Protein AF-A0A0R3RY75-F1 (afdb_monomer)

Solvent-accessible surface area (backbone atoms only — not comparable to full-atom values): 9746 Å² total; per-residue (Å²): 132,68,65,62,37,74,77,69,74,44,95,69,92,57,90,88,67,77,52,68,70,58,52,52,54,47,49,54,55,49,54,71,71,42,58,59,69,64,47,51,53,49,54,71,70,42,70,96,55,93,67,78,92,59,64,50,80,71,70,57,46,56,67,59,56,47,54,63,50,74,75,45,44,10,86,86,80,65,43,80,38,76,45,33,34,32,31,38,69,78,69,51,75,45,40,43,34,74,95,79,37,63,59,62,59,53,52,37,52,48,14,40,76,74,44,78,22,40,40,42,27,38,31,61,75,76,35,32,35,37,40,36,48,55,59,36,37,30,40,45,30,67,71,74,71,36,79,81,70,79,80,81,99,71,87,62,79,48,79,48,75,48,74,102

Foldseek 3Di:
DPVCCVLPVDPDDDPVDPDVVSVVVVCVVVVVVDPPVVVVVVVVVDDPDDDDQDFAPPDLDLVVVLVVQQPDAAPPPRHRAQFWKAWRRPRDIHRDHPVRDPSLVVVQVVCCVRPVQWTWIQGSNQQWIWITHNQKIWIADDHDDRNVQDDDPDDDGDTDIDGD

Structure (mmCIF, N/CA/C/O backbone):
data_AF-A0A0R3RY75-F1
#
_entry.id   AF-A0A0R3RY75-F1
#
loop_
_atom_site.group_PDB
_atom_site.id
_atom_site.type_symbol
_atom_site.label_atom_id
_atom_site.label_alt_id
_atom_site.label_comp_id
_atom_site.label_asym_id
_atom_site.label_entity_id
_atom_site.label_seq_id
_atom_site.pdbx_PDB_ins_code
_atom_site.Cartn_x
_atom_site.Cartn_y
_atom_site.Cartn_z
_atom_site.occupancy
_atom_site.B_iso_or_equiv
_atom_site.auth_seq_id
_atom_site.auth_comp_id
_atom_site.auth_asym_id
_atom_site.auth_atom_id
_atom_site.pdbx_PDB_model_num
ATOM 1 N N . MET A 1 1 ? -16.614 11.268 27.337 1.00 48.34 1 MET A N 1
ATOM 2 C CA . MET A 1 1 ? -18.062 11.375 27.618 1.00 48.34 1 MET A CA 1
ATOM 3 C C . MET A 1 1 ? -18.542 10.000 28.054 1.00 48.34 1 MET A C 1
ATOM 5 O O . MET A 1 1 ? -18.328 9.055 27.308 1.00 48.34 1 MET A O 1
ATOM 9 N N . ASN A 1 2 ? -19.036 9.847 29.288 1.00 58.94 2 ASN A N 1
ATOM 10 C CA . ASN A 1 2 ? -19.358 8.531 29.851 1.00 58.94 2 ASN A CA 1
ATOM 11 C C . ASN A 1 2 ? -20.766 8.109 29.403 1.00 58.94 2 ASN A C 1
ATOM 13 O O . ASN A 1 2 ? -21.759 8.499 30.011 1.00 58.94 2 ASN A O 1
ATOM 17 N N . ILE A 1 3 ? -20.827 7.369 28.293 1.00 55.28 3 ILE A N 1
ATOM 18 C CA . ILE A 1 3 ? -22.062 6.933 27.618 1.00 55.28 3 ILE A CA 1
ATOM 19 C C . ILE A 1 3 ? -22.992 6.174 28.583 1.00 55.28 3 ILE A C 1
ATOM 21 O O . ILE A 1 3 ? -24.205 6.326 28.511 1.00 55.28 3 ILE A O 1
ATOM 25 N N . TYR A 1 4 ? -22.436 5.450 29.559 1.00 55.38 4 TYR A N 1
ATOM 26 C CA . TYR A 1 4 ? -23.210 4.758 30.593 1.00 55.38 4 TYR A CA 1
ATOM 27 C C . TYR A 1 4 ? -24.084 5.714 31.423 1.00 55.38 4 TYR A C 1
ATOM 29 O O . TYR A 1 4 ? -25.277 5.465 31.598 1.00 55.38 4 TYR A O 1
ATOM 37 N N . LYS A 1 5 ? -23.513 6.842 31.871 1.00 62.91 5 LYS A N 1
ATOM 38 C CA . LYS A 1 5 ? -24.230 7.862 32.654 1.00 62.91 5 LYS A CA 1
ATOM 39 C C . LYS A 1 5 ? -25.347 8.517 31.842 1.00 62.91 5 LYS A C 1
ATOM 41 O O . LYS A 1 5 ? -26.402 8.814 32.387 1.00 62.91 5 LYS A O 1
ATOM 46 N N . LEU A 1 6 ? -25.121 8.732 30.545 1.00 60.81 6 LEU A N 1
ATOM 47 C CA . LEU A 1 6 ? -26.118 9.319 29.646 1.00 60.81 6 LEU A CA 1
ATOM 48 C C . LEU A 1 6 ? -27.363 8.426 29.525 1.00 60.81 6 LEU A C 1
ATOM 50 O O . LEU A 1 6 ? -28.483 8.923 29.554 1.00 60.81 6 LEU A O 1
ATOM 54 N N . LEU A 1 7 ? -27.154 7.114 29.425 1.00 52.69 7 LEU A N 1
ATOM 55 C CA . LEU A 1 7 ? -28.211 6.138 29.165 1.00 52.69 7 LEU A CA 1
ATOM 56 C C . LEU A 1 7 ? -28.981 5.712 30.416 1.00 52.69 7 LEU A C 1
ATOM 58 O O . LEU A 1 7 ? -30.175 5.424 30.338 1.00 52.69 7 LEU A O 1
ATOM 62 N N . THR A 1 8 ? -28.289 5.636 31.554 1.00 60.69 8 THR A N 1
ATOM 63 C CA . THR A 1 8 ? -28.834 5.068 32.800 1.00 60.69 8 THR A CA 1
ATOM 64 C C . THR A 1 8 ? -29.084 6.114 33.882 1.00 60.69 8 THR A C 1
ATOM 66 O O . THR A 1 8 ? -29.820 5.849 34.825 1.00 60.69 8 THR A O 1
ATOM 69 N N . GLY A 1 9 ? -28.481 7.302 33.771 1.00 65.94 9 GLY A N 1
ATOM 70 C CA . GLY A 1 9 ? -28.491 8.313 34.829 1.00 65.94 9 GLY A CA 1
ATOM 71 C C . GLY A 1 9 ? -27.605 7.973 36.034 1.00 65.94 9 GLY A C 1
ATOM 72 O O . GLY A 1 9 ? -27.495 8.792 36.944 1.00 65.94 9 GLY A O 1
ATOM 73 N N . GLU A 1 10 ? -26.944 6.811 36.045 1.00 61.59 10 GLU A N 1
ATOM 74 C CA . GLU A 1 10 ? -26.122 6.347 37.161 1.00 61.59 10 GLU A CA 1
ATOM 75 C C . GLU A 1 10 ? -24.619 6.480 36.885 1.00 61.59 10 GLU A C 1
ATOM 77 O O . GLU A 1 10 ? -24.134 6.341 35.762 1.00 61.59 10 GLU A O 1
ATOM 82 N N . ASP A 1 11 ? -23.851 6.725 37.948 1.00 65.25 11 ASP A N 1
ATOM 83 C CA . ASP A 1 11 ? -22.399 6.931 37.874 1.00 65.25 11 ASP A CA 1
ATOM 84 C C . ASP A 1 11 ? -21.576 5.638 38.023 1.00 65.25 11 ASP A C 1
ATOM 86 O O . ASP A 1 11 ? -20.360 5.654 37.816 1.00 65.25 11 ASP A O 1
ATOM 90 N N . LYS A 1 12 ? -22.203 4.506 38.376 1.00 58.81 12 LYS A N 1
ATOM 91 C CA . LYS A 1 12 ? -21.517 3.223 38.606 1.00 58.81 12 LYS A CA 1
ATOM 92 C C . LYS A 1 12 ? -22.119 2.100 37.775 1.00 58.81 12 LYS A C 1
ATOM 94 O O . LYS A 1 12 ? -23.326 1.907 37.769 1.00 58.81 12 LYS A O 1
ATOM 99 N N . LEU A 1 13 ? -21.242 1.338 37.124 1.00 52.84 13 LEU A N 1
ATOM 100 C CA . LEU A 1 13 ? -21.588 0.211 36.262 1.00 52.84 13 LEU A CA 1
ATOM 101 C C . LEU A 1 13 ? -22.043 -0.978 37.125 1.00 52.84 13 LEU A C 1
ATOM 103 O O . LEU A 1 13 ? -21.215 -1.656 37.735 1.00 52.84 13 LEU A O 1
ATOM 107 N N . SER A 1 14 ? -23.357 -1.197 37.226 1.00 55.97 14 SER A N 1
ATOM 108 C CA . SER A 1 14 ? -23.931 -2.322 37.973 1.00 55.97 14 SER A CA 1
ATOM 109 C C . SER A 1 14 ? -24.197 -3.501 37.037 1.00 55.97 14 SER A C 1
ATOM 111 O O . SER A 1 14 ? -25.073 -3.451 36.178 1.00 55.97 14 SER A O 1
ATOM 113 N N . LEU A 1 15 ? -23.459 -4.600 37.222 1.00 52.62 15 LEU A N 1
ATOM 114 C CA . LEU A 1 15 ? -23.607 -5.837 36.436 1.00 52.62 15 LEU A CA 1
ATOM 115 C C . LEU A 1 15 ? -24.931 -6.582 36.702 1.00 52.62 15 LEU A C 1
ATOM 117 O O . LEU A 1 15 ? -25.232 -7.558 36.023 1.00 52.62 15 LEU A O 1
ATOM 121 N N . GLN A 1 16 ? -25.728 -6.129 37.674 1.00 55.00 16 GLN A N 1
ATOM 122 C CA . GLN A 1 16 ? -27.048 -6.686 37.997 1.00 55.00 16 GLN A CA 1
ATOM 123 C C . GLN A 1 16 ? -28.178 -6.099 37.131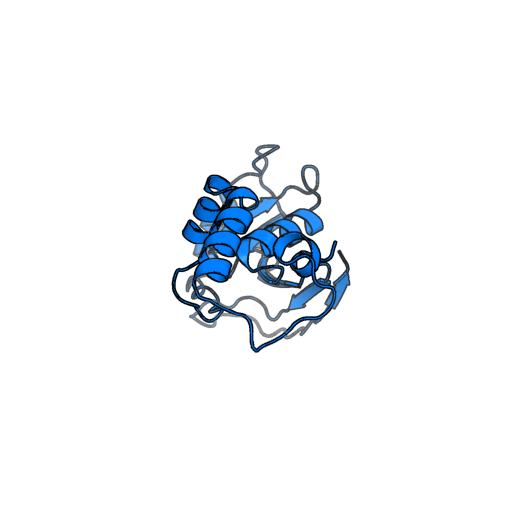 1.00 55.00 16 GLN A C 1
ATOM 125 O O . GLN A 1 16 ? -29.314 -6.560 37.209 1.00 55.00 16 GLN A O 1
ATOM 130 N N . LEU A 1 17 ? -27.871 -5.097 36.300 1.00 50.69 17 LEU A N 1
ATOM 131 C CA . LEU A 1 17 ? -28.834 -4.289 35.553 1.00 50.69 17 LEU A CA 1
ATOM 132 C C . LEU A 1 17 ? -28.519 -4.252 34.050 1.00 50.69 17 LEU A C 1
ATOM 134 O O . LEU A 1 17 ? -28.532 -3.196 33.425 1.00 50.69 17 LEU A O 1
ATOM 138 N N . ILE A 1 18 ? -28.413 -5.421 33.419 1.00 54.69 18 ILE A N 1
ATOM 139 C CA . ILE A 1 18 ? -28.659 -5.510 31.972 1.00 54.69 18 ILE A CA 1
ATOM 140 C C . ILE A 1 18 ? -30.038 -6.156 31.715 1.00 54.69 18 ILE A C 1
ATOM 142 O O . ILE A 1 18 ? -30.097 -7.275 31.204 1.00 54.69 18 ILE A O 1
ATOM 146 N N . PRO A 1 19 ? -31.182 -5.526 32.081 1.00 58.06 19 PRO A N 1
ATOM 147 C CA . PRO A 1 19 ? -32.476 -5.973 31.583 1.00 58.06 19 PRO A CA 1
ATOM 148 C C . PRO A 1 19 ? -32.491 -5.838 30.062 1.00 58.06 19 PRO A C 1
ATOM 150 O O . PRO A 1 19 ? -32.049 -4.818 29.537 1.00 58.06 19 PRO A O 1
ATOM 153 N N . VAL A 1 20 ? -33.058 -6.820 29.363 1.00 60.06 20 VAL A N 1
ATOM 154 C CA . VAL A 1 20 ? -33.187 -6.851 27.892 1.00 60.06 20 VAL A CA 1
ATOM 155 C C . VAL A 1 20 ? -33.703 -5.521 27.315 1.00 60.06 20 VAL A C 1
ATOM 157 O O . VAL A 1 20 ? -33.186 -5.041 26.315 1.00 60.06 20 VAL A O 1
ATOM 160 N N . VAL A 1 21 ? -34.620 -4.854 28.021 1.00 59.75 21 VAL A N 1
ATOM 161 C CA . VAL A 1 21 ? -35.178 -3.536 27.661 1.00 59.75 21 VAL A CA 1
ATOM 162 C C . VAL A 1 21 ? -34.109 -2.435 27.531 1.00 59.75 21 VAL A C 1
ATOM 164 O O . VAL A 1 21 ? -34.215 -1.546 26.692 1.00 59.75 21 VAL A O 1
ATOM 167 N N . HIS A 1 22 ? -33.050 -2.486 28.341 1.00 63.53 22 HIS A N 1
ATOM 168 C CA . HIS A 1 22 ? -31.947 -1.523 28.269 1.00 63.53 22 HIS A CA 1
ATOM 169 C C . HIS A 1 22 ? -30.984 -1.849 27.126 1.00 63.53 22 HIS A C 1
ATOM 171 O O . HIS A 1 22 ? -30.353 -0.935 26.602 1.00 63.53 22 HIS A O 1
ATOM 177 N N . ILE A 1 23 ? -30.899 -3.119 26.710 1.00 65.81 23 ILE A N 1
ATOM 178 C CA . ILE A 1 23 ? -30.146 -3.518 25.515 1.00 65.81 23 ILE A CA 1
ATOM 179 C C . ILE A 1 23 ? -30.833 -2.962 24.272 1.00 65.81 23 ILE A C 1
ATOM 181 O O . ILE A 1 23 ? -30.151 -2.391 23.434 1.00 65.81 23 ILE A O 1
ATOM 185 N N . GLU A 1 24 ? -32.157 -3.073 24.161 1.00 68.12 24 GLU A N 1
ATOM 186 C CA . GLU A 1 24 ? -32.900 -2.541 23.008 1.00 68.12 24 GLU A CA 1
ATOM 187 C C . GLU A 1 24 ? -32.707 -1.028 22.878 1.00 68.12 24 GLU A C 1
ATOM 189 O O . GLU A 1 24 ? -32.263 -0.545 21.840 1.00 68.12 24 GLU A O 1
ATOM 194 N N . LYS A 1 25 ? -32.890 -0.292 23.981 1.00 70.19 25 LYS A N 1
ATOM 195 C CA . LYS A 1 25 ? -32.660 1.157 24.003 1.00 70.19 25 LYS A CA 1
ATOM 196 C C . LYS A 1 25 ? -31.204 1.529 23.688 1.00 70.19 25 LYS A C 1
ATOM 198 O O . LYS A 1 25 ? -30.946 2.525 23.018 1.00 70.19 25 LYS A O 1
ATOM 203 N N . TRP A 1 26 ? -30.246 0.729 24.159 1.00 70.50 26 TRP A N 1
ATOM 204 C CA . TRP A 1 26 ? -28.830 0.908 23.841 1.00 70.50 26 TRP A CA 1
ATOM 205 C C . TRP A 1 26 ? -28.542 0.665 22.359 1.00 70.50 26 TRP A C 1
ATOM 207 O O . TRP A 1 26 ? -27.823 1.451 21.748 1.00 70.50 26 TRP A O 1
ATOM 217 N N . VAL A 1 27 ? -29.112 -0.391 21.775 1.00 71.69 27 VAL A N 1
ATOM 218 C CA . VAL A 1 27 ? -28.982 -0.692 20.347 1.00 71.69 27 VAL A CA 1
ATOM 219 C C . VAL A 1 27 ? -29.553 0.454 19.522 1.00 71.69 27 VAL A C 1
ATOM 221 O O . VAL A 1 27 ? -28.874 0.900 18.605 1.00 71.69 27 VAL A O 1
ATOM 224 N N . ASP A 1 28 ? -30.722 0.985 19.876 1.00 74.19 28 ASP A N 1
ATOM 225 C CA . ASP A 1 28 ? -31.336 2.100 19.152 1.00 74.19 28 ASP A CA 1
ATOM 226 C C . ASP A 1 28 ? -30.455 3.358 19.179 1.00 74.19 28 ASP A C 1
ATOM 228 O O . ASP A 1 28 ? -30.170 3.942 18.132 1.00 74.19 28 ASP A O 1
ATOM 232 N N . GLU A 1 29 ? -29.944 3.754 20.350 1.00 74.00 29 GLU A N 1
ATOM 2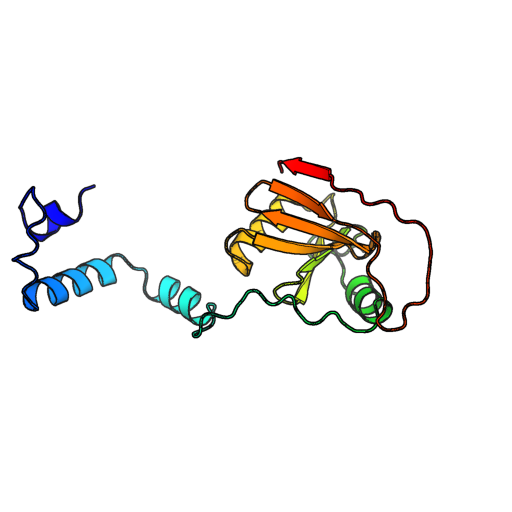33 C CA . GLU A 1 29 ? -29.057 4.920 20.449 1.00 74.00 29 GLU A CA 1
ATOM 234 C C . GLU A 1 29 ? -27.711 4.708 19.743 1.00 74.00 29 GLU A C 1
ATOM 236 O O . GLU A 1 29 ? -27.209 5.608 19.066 1.00 74.00 29 GLU A O 1
ATOM 241 N N . VAL A 1 30 ? -27.129 3.511 19.837 1.00 71.56 30 VAL A N 1
ATOM 242 C CA . VAL A 1 30 ? -25.897 3.170 19.117 1.00 71.56 30 VAL A CA 1
ATOM 243 C C . VAL A 1 30 ? -26.133 3.165 17.606 1.00 71.56 30 VAL A C 1
ATOM 245 O O . VAL A 1 30 ? -25.305 3.690 16.866 1.00 71.56 30 VAL A O 1
ATOM 248 N N . MET A 1 31 ? -27.267 2.651 17.131 1.00 69.75 31 MET A N 1
ATOM 249 C CA . MET A 1 31 ? -27.623 2.658 15.709 1.00 69.75 31 MET A CA 1
ATOM 250 C C . MET A 1 31 ? -27.860 4.072 15.168 1.00 69.75 31 MET A C 1
ATOM 252 O O . MET A 1 31 ? -27.567 4.315 14.000 1.00 69.75 31 MET A O 1
ATOM 256 N N . LEU A 1 32 ? -28.316 5.018 15.999 1.00 75.31 32 LEU A N 1
ATOM 257 C CA . LEU A 1 32 ? -28.404 6.439 15.633 1.00 75.31 32 LEU A CA 1
ATOM 258 C C . LEU A 1 32 ? -27.025 7.107 15.514 1.00 75.31 32 LEU A C 1
ATOM 260 O O . LEU A 1 32 ? -26.838 8.012 14.701 1.00 75.31 32 LEU A O 1
ATOM 264 N N . LEU A 1 33 ? -26.054 6.672 16.318 1.00 70.75 33 LEU A N 1
ATOM 265 C CA . LEU A 1 33 ? -24.680 7.187 16.294 1.00 70.75 33 LEU A CA 1
ATOM 266 C C . LEU A 1 33 ? -23.836 6.563 15.178 1.00 70.75 33 LEU A C 1
ATOM 268 O O . LEU A 1 33 ? -22.878 7.172 14.690 1.00 70.75 33 LEU A O 1
ATOM 272 N N . ILE A 1 34 ? -24.171 5.342 14.770 1.00 67.50 34 ILE A N 1
ATOM 273 C CA . ILE A 1 34 ? -23.501 4.655 13.678 1.00 67.50 34 ILE A CA 1
ATOM 274 C C . ILE A 1 34 ? -24.118 5.130 12.363 1.00 67.50 34 ILE A C 1
ATOM 276 O O . ILE A 1 34 ? -25.256 4.811 12.038 1.00 67.50 34 ILE A O 1
ATOM 280 N N . ASN A 1 35 ? -23.329 5.827 11.540 1.00 73.06 35 ASN A N 1
ATOM 281 C CA . ASN A 1 35 ? -23.680 6.019 10.134 1.00 73.06 35 ASN A CA 1
ATOM 282 C C . ASN A 1 35 ? -23.835 4.637 9.482 1.00 73.06 35 ASN A C 1
ATOM 284 O O . ASN A 1 35 ? -22.838 3.968 9.195 1.00 73.06 35 ASN A O 1
ATOM 288 N N . THR A 1 36 ? -25.080 4.222 9.269 1.00 66.25 36 THR A N 1
ATOM 289 C CA . THR A 1 36 ? -25.451 2.877 8.831 1.00 66.25 36 THR A CA 1
ATOM 290 C C . THR A 1 36 ? -24.924 2.592 7.431 1.00 66.25 36 THR A C 1
ATOM 292 O O . THR A 1 36 ? -24.406 1.505 7.196 1.00 66.25 36 THR A O 1
ATOM 295 N N . GLU A 1 37 ? -24.941 3.571 6.521 1.00 68.62 37 GLU A N 1
ATOM 296 C CA . GLU A 1 37 ? -24.333 3.428 5.191 1.00 68.62 37 GLU A CA 1
ATOM 297 C C . GLU A 1 37 ? -22.816 3.248 5.280 1.00 68.62 37 GLU A C 1
ATOM 299 O O . GLU A 1 37 ? -22.251 2.353 4.650 1.00 68.62 37 GLU A O 1
ATOM 304 N N . GLY A 1 38 ? -22.147 4.065 6.096 1.00 65.56 38 GLY A N 1
ATOM 305 C CA . GLY A 1 38 ? -20.703 3.979 6.302 1.00 65.56 38 GLY A CA 1
ATOM 306 C C . GLY A 1 38 ? -20.286 2.673 6.981 1.00 65.56 38 GLY A C 1
ATOM 307 O O . GLY A 1 38 ? -19.289 2.064 6.597 1.00 65.56 38 GLY A O 1
ATOM 308 N N . PHE A 1 39 ? -21.060 2.222 7.965 1.00 65.88 39 PHE A N 1
ATOM 309 C CA . PHE A 1 39 ? -20.846 0.967 8.673 1.00 65.88 39 PHE A CA 1
ATOM 310 C C . PHE A 1 39 ? -21.087 -0.236 7.769 1.00 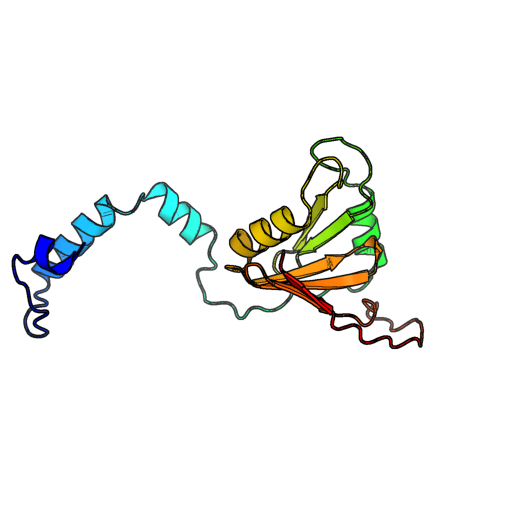65.88 39 PHE A C 1
ATOM 312 O O . PHE A 1 39 ? -20.202 -1.074 7.650 1.00 65.88 39 PHE A O 1
ATOM 319 N N . LEU A 1 40 ? -22.213 -0.289 7.052 1.00 64.44 40 LEU A N 1
ATOM 320 C CA . LEU A 1 40 ? -22.502 -1.365 6.103 1.00 64.44 40 LEU A CA 1
ATOM 321 C C . LEU A 1 40 ? -21.473 -1.416 4.977 1.00 64.44 40 LEU A C 1
ATOM 323 O O . LEU A 1 40 ? -21.082 -2.504 4.566 1.00 64.44 40 LEU A O 1
ATOM 327 N N . LYS A 1 41 ? -20.996 -0.266 4.490 1.00 65.69 41 LYS A N 1
ATOM 328 C CA . LYS A 1 41 ? -19.918 -0.220 3.498 1.00 65.69 41 LYS A CA 1
ATOM 329 C C . LYS A 1 41 ? -18.626 -0.832 4.043 1.00 65.69 41 LYS A C 1
ATOM 331 O O . LYS A 1 41 ? -18.016 -1.630 3.341 1.00 65.69 41 LYS A O 1
ATOM 336 N N . ARG A 1 42 ? -18.242 -0.512 5.286 1.00 56.88 42 ARG A N 1
ATOM 337 C CA . ARG A 1 42 ? -17.071 -1.112 5.949 1.00 56.88 42 ARG A CA 1
ATOM 338 C C . ARG A 1 42 ? -17.257 -2.607 6.197 1.00 56.88 42 ARG A C 1
ATOM 340 O O . ARG A 1 42 ? -16.418 -3.379 5.767 1.00 56.88 42 ARG A O 1
ATOM 347 N N . VAL A 1 43 ? -18.387 -3.030 6.761 1.00 61.03 43 VAL A N 1
ATOM 348 C CA . VAL A 1 43 ? -18.693 -4.451 7.014 1.00 61.03 43 VAL A CA 1
ATOM 349 C C . VAL A 1 43 ? -18.745 -5.267 5.720 1.00 61.03 43 VAL A C 1
ATOM 351 O O . VAL A 1 43 ? -18.310 -6.408 5.702 1.00 61.03 43 VAL A O 1
ATOM 354 N N . ARG A 1 44 ? -19.238 -4.698 4.610 1.00 62.69 44 ARG A N 1
ATOM 355 C CA . ARG A 1 44 ? -19.206 -5.352 3.286 1.00 62.69 44 ARG A CA 1
ATOM 356 C C . ARG A 1 44 ? -17.801 -5.452 2.698 1.00 62.69 44 ARG A C 1
ATOM 358 O O . ARG A 1 44 ? -17.563 -6.313 1.857 1.00 62.69 44 ARG A O 1
ATOM 365 N N . MET A 1 45 ? -16.911 -4.538 3.073 1.00 56.25 45 MET A N 1
ATOM 366 C CA . MET A 1 45 ? -15.499 -4.591 2.699 1.00 56.25 45 MET A CA 1
ATOM 367 C C . MET A 1 45 ? -14.705 -5.537 3.602 1.00 56.25 45 MET A C 1
ATOM 369 O O . MET A 1 45 ? -13.691 -6.080 3.167 1.00 56.25 45 MET A O 1
ATOM 373 N N . GLU A 1 46 ? -15.158 -5.744 4.836 1.00 50.19 46 GLU A N 1
ATOM 374 C CA . GLU A 1 46 ? -14.545 -6.676 5.766 1.00 50.19 46 GLU A CA 1
ATOM 375 C C . GLU A 1 46 ? -14.950 -8.120 5.433 1.00 50.19 46 GLU A C 1
ATOM 377 O O . GLU A 1 46 ? -16.120 -8.419 5.176 1.00 50.19 46 GLU A O 1
ATOM 382 N N . PRO A 1 47 ? -13.997 -9.062 5.419 1.00 50.62 47 PRO A N 1
ATOM 383 C CA . PRO A 1 47 ? -14.333 -10.462 5.243 1.00 50.62 47 PRO A CA 1
ATOM 384 C C . PRO A 1 47 ? -15.193 -10.931 6.428 1.00 50.62 47 PRO A C 1
ATOM 386 O O . PRO A 1 47 ? -14.755 -10.897 7.574 1.00 50.62 47 PRO A O 1
ATOM 389 N N . LEU A 1 48 ? -16.403 -11.432 6.140 1.00 52.88 48 LEU A N 1
ATOM 390 C CA . LEU A 1 48 ? -17.390 -11.937 7.120 1.00 52.88 48 LEU A CA 1
ATOM 391 C C . LEU A 1 48 ? -16.885 -13.097 8.003 1.00 52.88 48 LEU A C 1
ATOM 393 O O . LEU A 1 48 ? -17.558 -13.530 8.933 1.00 52.88 48 LEU A O 1
ATOM 397 N N . THR A 1 49 ? -15.700 -13.616 7.705 1.00 48.41 49 THR A N 1
ATOM 398 C CA . THR A 1 49 ? -14.967 -14.583 8.515 1.00 48.41 49 THR A CA 1
ATOM 399 C C . THR A 1 49 ? -13.592 -14.004 8.784 1.00 48.41 49 THR A C 1
ATOM 401 O O . THR A 1 49 ? -12.923 -13.608 7.826 1.00 48.41 49 THR A O 1
ATOM 404 N N . TRP A 1 50 ? -13.143 -14.014 10.043 1.00 47.31 50 TRP A N 1
ATOM 405 C CA . TRP A 1 50 ? -11.753 -13.709 10.376 1.00 47.31 50 TRP A CA 1
ATOM 406 C C . TRP A 1 50 ? -10.844 -14.605 9.531 1.00 47.31 50 TRP A C 1
ATOM 408 O O . TRP A 1 50 ? -10.802 -15.823 9.711 1.00 47.31 50 TRP A O 1
ATOM 418 N N . ARG A 1 51 ? -10.169 -14.015 8.544 1.00 46.81 51 ARG A N 1
ATOM 419 C CA . ARG A 1 51 ? -9.143 -14.698 7.767 1.00 46.81 51 ARG A CA 1
ATOM 420 C C . ARG A 1 51 ? -7.821 -14.344 8.412 1.00 46.81 51 ARG A C 1
ATOM 422 O O . ARG A 1 51 ? -7.525 -13.168 8.609 1.00 46.81 51 ARG A O 1
ATOM 429 N N . ARG A 1 52 ? -7.024 -15.364 8.732 1.00 46.34 52 ARG A N 1
ATOM 430 C CA . ARG A 1 52 ? -5.609 -15.161 9.047 1.00 46.34 52 ARG A CA 1
ATOM 431 C C . ARG A 1 52 ? -5.020 -14.289 7.934 1.00 46.34 52 ARG A C 1
ATOM 433 O O . ARG A 1 52 ? -5.378 -14.493 6.774 1.00 46.34 52 ARG A O 1
ATOM 440 N N . PHE A 1 53 ? -4.166 -13.326 8.278 1.00 52.88 53 PHE A N 1
ATOM 441 C CA . PHE A 1 53 ? -3.403 -12.564 7.289 1.00 52.88 53 PHE A CA 1
ATOM 442 C C . PHE A 1 53 ? -2.475 -13.529 6.549 1.00 52.88 53 PHE A C 1
ATOM 444 O O . PHE A 1 53 ? -1.326 -13.739 6.931 1.00 52.88 53 PHE A O 1
ATOM 451 N N . THR A 1 54 ? -3.011 -14.194 5.537 1.00 54.09 54 THR A N 1
ATOM 452 C CA . THR A 1 54 ? -2.238 -14.984 4.599 1.00 54.09 54 THR A CA 1
ATOM 453 C C . THR A 1 54 ? -1.842 -14.015 3.507 1.00 54.09 54 THR A C 1
ATOM 455 O O . THR A 1 54 ? -2.707 -13.393 2.889 1.00 54.09 54 THR A O 1
ATOM 458 N N . LEU A 1 55 ? -0.537 -13.839 3.315 1.00 61.56 55 LEU A N 1
ATOM 459 C CA . LEU A 1 55 ? -0.040 -13.126 2.147 1.00 61.56 55 LEU A CA 1
ATOM 460 C C . LEU A 1 55 ? -0.640 -13.789 0.903 1.00 61.56 55 LEU A C 1
ATOM 462 O O . LEU A 1 55 ? -0.770 -15.015 0.861 1.00 61.56 55 LEU A O 1
ATOM 466 N N . VAL A 1 56 ? -1.039 -12.976 -0.074 1.00 62.97 56 VAL A N 1
ATOM 467 C CA . VAL A 1 56 ? -1.460 -13.464 -1.388 1.00 62.97 56 VAL A CA 1
ATOM 468 C C . VAL A 1 56 ? -0.382 -14.421 -1.875 1.00 62.97 56 VAL A C 1
ATOM 470 O O . VAL A 1 56 ? 0.806 -14.098 -1.778 1.00 62.97 56 VAL A O 1
ATOM 473 N N . GLU A 1 57 ? -0.799 -15.601 -2.343 1.00 60.62 57 GLU A N 1
ATOM 474 C CA . GLU A 1 57 ? 0.140 -16.553 -2.922 1.00 60.62 57 GLU A CA 1
ATOM 475 C C . GLU A 1 57 ? 0.886 -15.821 -4.040 1.00 60.62 57 GLU A C 1
ATOM 477 O O . GLU A 1 57 ? 0.239 -15.297 -4.957 1.00 60.62 57 GLU A O 1
ATOM 482 N N . PRO A 1 58 ? 2.212 -15.666 -3.920 1.00 57.12 58 PRO A N 1
ATOM 483 C CA . PRO A 1 58 ? 2.940 -14.830 -4.846 1.00 57.12 58 PRO A CA 1
ATOM 484 C C . PRO A 1 58 ? 2.761 -15.375 -6.266 1.00 57.12 58 PRO A C 1
ATOM 486 O O . PRO A 1 58 ? 2.814 -16.589 -6.471 1.00 57.12 58 PRO A O 1
ATOM 489 N N . LEU A 1 59 ? 2.526 -14.495 -7.249 1.00 60.91 59 LEU A N 1
ATOM 490 C CA . LEU A 1 59 ? 2.528 -14.908 -8.655 1.00 60.91 59 LEU A CA 1
ATOM 491 C C . LEU A 1 59 ? 3.850 -15.636 -8.916 1.00 60.91 59 LEU A C 1
ATOM 493 O O . LEU A 1 59 ? 4.918 -15.094 -8.617 1.00 60.91 59 LEU A O 1
ATOM 497 N N . LYS A 1 60 ? 3.760 -16.876 -9.418 1.00 61.56 60 LYS A N 1
ATOM 498 C CA . LYS A 1 60 ? 4.900 -17.805 -9.493 1.00 61.56 60 LYS A CA 1
ATOM 499 C C . LYS A 1 60 ? 6.107 -17.167 -10.175 1.00 61.56 60 LYS A C 1
ATOM 501 O O . LYS A 1 60 ? 7.221 -17.372 -9.716 1.00 61.56 60 LYS A O 1
ATOM 506 N N . ASN A 1 61 ? 5.851 -16.320 -11.173 1.00 71.44 61 ASN A N 1
ATOM 507 C CA . ASN A 1 61 ? 6.862 -15.633 -11.955 1.00 71.44 61 ASN A CA 1
ATOM 508 C C . ASN A 1 61 ? 6.832 -14.108 -11.728 1.00 71.44 61 ASN A C 1
ATOM 510 O O . ASN A 1 61 ? 5.837 -13.427 -11.998 1.00 71.44 61 ASN A O 1
ATOM 514 N N . TYR A 1 62 ? 7.959 -13.542 -11.289 1.00 76.25 62 TYR A N 1
ATOM 515 C CA . TYR A 1 62 ? 8.117 -12.093 -11.121 1.00 76.25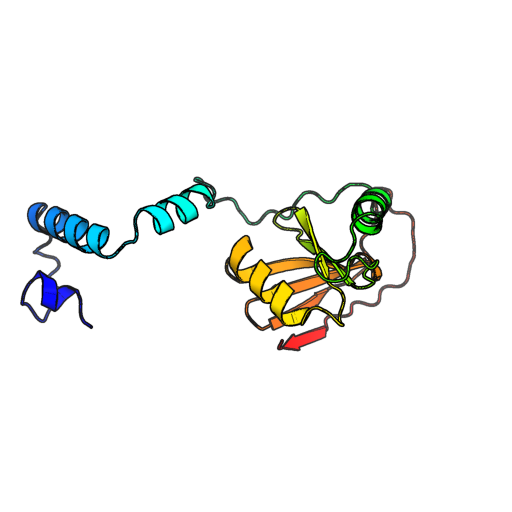 62 TYR A CA 1
ATOM 516 C C . TYR A 1 62 ? 7.937 -11.317 -12.437 1.00 76.25 62 TYR A C 1
ATOM 518 O O . TYR A 1 62 ? 7.442 -10.190 -12.422 1.00 76.25 62 TYR A O 1
ATOM 526 N N . ALA A 1 63 ? 8.316 -11.892 -13.581 1.00 77.31 63 ALA A N 1
ATOM 527 C CA . ALA A 1 63 ? 8.163 -11.254 -14.885 1.00 77.31 63 ALA A CA 1
ATOM 528 C C . ALA A 1 63 ? 6.694 -10.941 -15.195 1.00 77.31 63 ALA A C 1
ATOM 530 O O . ALA A 1 63 ? 6.411 -9.893 -15.769 1.00 77.31 63 ALA A O 1
ATOM 531 N N . GLU A 1 64 ? 5.751 -11.780 -14.758 1.00 80.50 64 GLU A N 1
ATOM 532 C CA . GLU A 1 64 ? 4.319 -11.503 -14.913 1.00 80.50 64 GLU A CA 1
ATOM 533 C C . GLU A 1 64 ? 3.890 -10.292 -14.078 1.00 80.50 64 GLU A C 1
ATOM 535 O O . GLU A 1 64 ? 3.203 -9.404 -14.588 1.00 80.50 64 GLU A O 1
ATOM 540 N N . ILE A 1 65 ? 4.363 -10.205 -12.829 1.00 80.88 65 ILE A N 1
ATOM 541 C CA . ILE A 1 65 ? 4.136 -9.044 -11.953 1.00 80.88 65 ILE A CA 1
ATOM 542 C C . ILE A 1 65 ? 4.707 -7.782 -12.606 1.00 80.88 65 ILE A C 1
ATOM 544 O O . ILE A 1 65 ? 4.029 -6.756 -12.701 1.00 80.88 65 ILE A O 1
ATOM 548 N N . PHE A 1 66 ? 5.951 -7.859 -13.083 1.00 83.25 66 PHE A N 1
ATOM 549 C CA . PHE A 1 66 ? 6.641 -6.747 -13.724 1.00 83.25 66 PHE A CA 1
ATOM 550 C C . PHE A 1 66 ? 5.894 -6.263 -14.965 1.00 83.25 66 PHE A C 1
ATOM 552 O O . PHE A 1 66 ? 5.670 -5.061 -15.116 1.00 83.25 66 PHE A O 1
ATOM 559 N N . LEU A 1 67 ? 5.472 -7.187 -15.831 1.00 83.00 67 LEU A N 1
ATOM 560 C CA . LEU A 1 67 ? 4.716 -6.870 -17.036 1.00 83.00 67 LEU A CA 1
ATOM 561 C C . LEU A 1 67 ? 3.405 -6.167 -16.682 1.00 83.00 67 LEU A C 1
ATOM 563 O O . LEU A 1 67 ? 3.151 -5.083 -17.201 1.00 83.00 67 LEU A O 1
ATOM 567 N N . GLN A 1 68 ? 2.620 -6.701 -15.745 1.00 81.94 68 GLN A N 1
ATOM 568 C CA . GLN A 1 68 ? 1.373 -6.062 -15.310 1.00 81.94 68 GLN A CA 1
ATOM 569 C C . GLN A 1 68 ? 1.595 -4.643 -14.770 1.00 81.94 68 GLN A C 1
ATOM 571 O O . GLN A 1 68 ? 0.825 -3.732 -15.080 1.00 81.94 68 GLN A O 1
ATOM 576 N N . CYS A 1 69 ? 2.667 -4.431 -14.005 1.00 82.88 69 CYS A N 1
ATOM 577 C CA . CYS A 1 69 ? 2.974 -3.124 -13.433 1.00 82.88 69 CYS A CA 1
ATOM 578 C C . CYS A 1 69 ? 3.491 -2.135 -14.485 1.00 82.88 69 CYS A C 1
ATOM 580 O O . CYS A 1 69 ? 3.091 -0.971 -14.486 1.00 82.88 69 CYS A O 1
ATOM 582 N N . CYS A 1 70 ? 4.358 -2.558 -15.408 1.00 80.75 70 CYS A N 1
ATOM 583 C CA . CYS A 1 70 ? 5.051 -1.641 -16.316 1.00 80.75 70 CYS A CA 1
ATOM 584 C C . CYS A 1 70 ? 4.135 -0.952 -17.344 1.00 80.75 70 CYS A C 1
ATOM 586 O O . CYS A 1 70 ? 4.506 0.107 -17.857 1.00 80.75 70 CYS A O 1
ATOM 588 N N . TYR A 1 71 ? 2.947 -1.512 -17.606 1.00 81.69 71 TYR A N 1
ATOM 589 C CA . TYR A 1 71 ? 1.930 -0.926 -18.488 1.00 81.69 71 TYR A CA 1
ATOM 590 C C . TYR A 1 71 ? 0.978 0.046 -17.783 1.00 81.69 71 TYR A C 1
ATOM 592 O O . TYR A 1 71 ? 0.212 0.735 -18.454 1.00 81.69 71 TYR A O 1
ATOM 600 N N . GLN A 1 72 ? 1.007 0.129 -16.450 1.00 84.12 72 GLN A N 1
ATOM 601 C CA . GLN A 1 72 ? 0.132 1.020 -15.697 1.00 84.12 72 GLN A CA 1
ATOM 602 C C . GLN A 1 72 ? 0.864 2.319 -15.313 1.00 84.12 72 GLN A C 1
ATOM 604 O O . GLN A 1 72 ? 1.778 2.297 -14.484 1.00 84.12 72 GLN A O 1
ATOM 609 N N . PRO A 1 73 ? 0.485 3.476 -15.887 1.00 88.88 73 PRO A N 1
ATOM 610 C CA . PRO A 1 73 ? 1.115 4.747 -15.557 1.00 88.88 73 PRO A CA 1
ATOM 611 C C . PRO A 1 73 ? 0.635 5.293 -14.205 1.00 88.88 73 PRO A C 1
ATOM 613 O O . PRO A 1 73 ? -0.371 4.863 -13.632 1.00 88.88 73 PRO A O 1
ATOM 616 N N . CYS A 1 74 ? 1.347 6.302 -13.702 1.00 90.31 74 CYS A N 1
ATOM 617 C CA . CYS A 1 74 ? 0.897 7.099 -12.569 1.00 90.31 74 CYS A CA 1
ATOM 618 C C . CYS A 1 74 ? -0.462 7.747 -12.878 1.00 90.31 74 CYS A C 1
ATOM 620 O O . CYS A 1 74 ? -0.610 8.462 -13.866 1.00 90.31 74 CYS A O 1
ATOM 622 N N . GLN A 1 75 ? -1.438 7.572 -11.985 1.00 87.88 75 GLN A N 1
ATOM 623 C CA . GLN A 1 75 ? -2.806 8.080 -12.174 1.00 87.88 75 GLN A CA 1
ATOM 624 C C . GLN A 1 75 ? -2.883 9.616 -12.303 1.00 87.88 75 GLN A C 1
ATOM 626 O O . GLN A 1 75 ? -3.788 10.128 -12.954 1.00 87.88 75 GLN A O 1
ATOM 631 N N . LYS A 1 76 ? -1.939 10.358 -11.704 1.00 91.19 76 LYS A N 1
ATOM 632 C CA . LYS A 1 76 ? -1.928 11.833 -11.722 1.00 91.19 76 LYS A CA 1
ATOM 633 C C . LYS A 1 76 ? -1.247 12.416 -12.959 1.00 91.19 76 LYS A C 1
ATOM 635 O O . LYS A 1 76 ? -1.828 13.267 -13.618 1.00 91.19 76 LYS A O 1
ATOM 640 N N . CYS A 1 77 ? -0.018 11.993 -13.260 1.00 91.88 77 CYS A N 1
ATOM 641 C CA . CYS A 1 77 ? 0.777 12.582 -14.345 1.00 91.88 77 CYS A CA 1
ATOM 642 C C . CYS A 1 77 ? 0.799 11.756 -15.635 1.00 91.88 77 CYS A C 1
ATOM 644 O O . CYS A 1 77 ? 1.376 12.213 -16.617 1.00 91.88 77 CYS A O 1
ATOM 646 N N . GLN A 1 78 ? 0.225 10.548 -15.633 1.00 90.12 78 GLN A N 1
ATOM 647 C CA . GLN A 1 78 ? 0.210 9.610 -16.763 1.00 90.12 78 GLN A CA 1
ATOM 648 C C . GLN A 1 78 ? 1.605 9.191 -17.270 1.00 90.12 78 GLN A C 1
ATOM 650 O O . GLN A 1 78 ? 1.734 8.569 -18.321 1.00 90.12 78 GLN A O 1
ATOM 655 N N . LYS A 1 79 ? 2.665 9.482 -16.505 1.00 87.38 79 LYS A N 1
ATOM 656 C CA . LYS A 1 79 ? 4.031 9.029 -16.788 1.00 87.38 79 LYS A CA 1
ATOM 657 C C . LYS A 1 79 ? 4.271 7.646 -16.189 1.00 87.38 79 LYS A C 1
ATOM 659 O O . LYS A 1 79 ? 3.634 7.255 -15.206 1.00 87.38 79 LYS A O 1
ATOM 664 N N . LYS A 1 80 ? 5.225 6.915 -16.767 1.00 84.12 80 LYS A N 1
ATOM 665 C CA . LYS A 1 80 ? 5.728 5.664 -16.195 1.00 84.12 80 LYS A CA 1
ATOM 666 C C . LYS A 1 80 ? 6.428 5.968 -14.869 1.00 84.12 80 LYS A C 1
ATOM 668 O O . LYS A 1 80 ? 7.390 6.731 -14.859 1.00 84.12 80 LYS A O 1
ATOM 673 N N . SER A 1 81 ? 5.941 5.382 -13.775 1.00 82.25 81 SER A N 1
ATOM 674 C CA . SER A 1 81 ? 6.553 5.550 -12.455 1.00 82.25 81 SER A CA 1
ATOM 675 C C . SER A 1 81 ? 7.715 4.576 -12.267 1.00 82.25 81 SER A C 1
ATOM 677 O O . SER A 1 81 ? 7.607 3.408 -12.636 1.00 82.25 81 SER A O 1
ATOM 679 N N . THR A 1 82 ? 8.805 5.039 -11.657 1.00 81.12 82 THR A N 1
ATOM 680 C CA . THR A 1 82 ? 9.875 4.176 -11.124 1.00 81.12 82 THR A CA 1
ATOM 681 C C . THR A 1 82 ? 9.479 3.507 -9.811 1.00 81.12 82 THR A C 1
ATOM 683 O O . THR A 1 82 ? 9.999 2.456 -9.459 1.00 81.12 82 THR A O 1
ATOM 686 N N . ASP A 1 83 ? 8.543 4.113 -9.091 1.00 88.19 83 ASP A N 1
ATOM 687 C CA . ASP A 1 83 ? 8.050 3.672 -7.796 1.00 88.19 83 ASP A CA 1
ATOM 688 C C . ASP A 1 83 ? 6.701 2.967 -8.015 1.00 88.19 83 ASP A C 1
ATOM 690 O O . ASP A 1 83 ? 5.633 3.590 -8.073 1.00 88.19 83 ASP A O 1
ATOM 694 N N . GLN A 1 84 ? 6.783 1.652 -8.224 1.00 92.06 84 GLN A N 1
ATOM 695 C CA . GLN A 1 84 ? 5.646 0.754 -8.425 1.00 92.06 84 GLN A CA 1
ATOM 696 C C . GLN A 1 84 ? 5.636 -0.289 -7.312 1.00 92.06 84 GLN A C 1
ATOM 698 O O . GLN A 1 84 ? 6.638 -0.974 -7.092 1.00 92.06 84 GLN A O 1
ATOM 703 N N . TYR A 1 85 ? 4.503 -0.414 -6.628 1.00 92.25 85 TYR A N 1
ATOM 704 C CA . TYR A 1 85 ? 4.358 -1.299 -5.478 1.00 92.25 85 TYR A CA 1
ATOM 705 C C . TYR A 1 85 ? 3.159 -2.219 -5.645 1.00 92.25 85 TYR A C 1
ATOM 707 O O . TYR A 1 85 ? 2.105 -1.786 -6.106 1.00 92.25 85 TYR A O 1
ATOM 715 N N . VAL A 1 86 ? 3.293 -3.469 -5.215 1.00 90.94 86 VAL A N 1
ATOM 716 C CA . VAL A 1 86 ? 2.181 -4.423 -5.144 1.00 90.94 86 VAL A CA 1
ATOM 717 C C . VAL A 1 86 ? 1.901 -4.736 -3.685 1.00 90.94 86 VAL A C 1
ATOM 719 O O . VAL A 1 86 ? 2.785 -5.214 -2.981 1.00 90.94 86 VAL A O 1
ATOM 722 N N . CYS A 1 87 ? 0.682 -4.473 -3.216 1.00 91.25 87 CYS A N 1
ATOM 723 C CA . CYS A 1 87 ? 0.266 -4.876 -1.876 1.00 91.25 87 CYS A CA 1
ATOM 724 C C . CYS A 1 87 ? 0.098 -6.398 -1.826 1.00 91.25 87 CYS A C 1
ATOM 726 O O . CYS A 1 87 ? -0.786 -6.948 -2.476 1.00 91.25 87 CYS A O 1
ATOM 728 N N . LEU A 1 88 ? 0.907 -7.078 -1.019 1.00 86.94 88 LEU A N 1
ATOM 729 C CA . LEU A 1 88 ? 0.879 -8.534 -0.870 1.00 86.94 88 LEU A CA 1
ATOM 730 C C . LEU A 1 88 ? -0.302 -9.030 -0.023 1.00 86.94 88 LEU A C 1
ATOM 732 O O . LEU A 1 88 ? -0.458 -10.233 0.143 1.00 86.94 88 LEU A O 1
ATOM 736 N N . LEU A 1 89 ? -1.135 -8.135 0.520 1.00 85.00 89 LEU A N 1
ATOM 737 C CA . LEU A 1 89 ? -2.375 -8.508 1.212 1.00 85.00 89 LEU A CA 1
ATOM 738 C C . LEU A 1 89 ? -3.586 -8.555 0.275 1.00 85.00 89 LEU A C 1
ATOM 740 O O . LEU A 1 89 ? -4.406 -9.459 0.388 1.00 85.00 89 LEU A O 1
ATOM 744 N N . CYS A 1 90 ? -3.714 -7.590 -0.643 1.00 84.62 90 CYS A N 1
ATOM 745 C CA . CYS A 1 90 ? -4.883 -7.482 -1.529 1.00 84.62 90 CYS A CA 1
ATOM 746 C C . CYS A 1 90 ? -4.569 -7.568 -3.028 1.00 84.62 90 CYS A C 1
ATOM 748 O O . CYS A 1 90 ? -5.490 -7.512 -3.839 1.00 84.62 90 CYS A O 1
ATOM 750 N N . GLY A 1 91 ? -3.295 -7.640 -3.417 1.00 84.31 91 GLY A N 1
ATOM 751 C CA . GLY A 1 91 ? -2.855 -7.662 -4.815 1.00 84.31 91 GLY A CA 1
ATOM 752 C C . GLY A 1 91 ? -2.950 -6.316 -5.545 1.00 84.31 91 GLY A C 1
ATOM 753 O O . GLY A 1 91 ? -2.673 -6.251 -6.739 1.00 84.31 91 GLY A O 1
ATOM 754 N N . ARG A 1 92 ? -3.342 -5.221 -4.873 1.00 88.38 92 ARG A N 1
ATOM 755 C CA . ARG A 1 92 ? -3.471 -3.906 -5.522 1.00 88.38 92 ARG A CA 1
ATOM 756 C C . ARG A 1 92 ? -2.105 -3.366 -5.954 1.00 88.38 92 ARG A C 1
ATOM 758 O O . ARG A 1 92 ? -1.181 -3.296 -5.144 1.00 88.38 92 ARG A O 1
ATOM 765 N N . ILE A 1 93 ? -2.035 -2.899 -7.199 1.00 90.38 93 ILE A N 1
ATOM 766 C CA . ILE A 1 93 ? -0.879 -2.201 -7.770 1.00 90.38 93 ILE A CA 1
ATOM 767 C C . ILE A 1 93 ? -0.992 -0.697 -7.478 1.00 90.38 93 ILE A C 1
ATOM 769 O O . ILE A 1 93 ? -2.037 -0.078 -7.692 1.00 90.38 93 ILE A O 1
ATOM 773 N N . LEU A 1 94 ? 0.094 -0.104 -6.988 1.00 92.25 94 LEU A N 1
ATOM 774 C CA . LEU A 1 94 ? 0.240 1.315 -6.680 1.00 92.25 94 LEU A CA 1
ATOM 775 C C . LEU A 1 94 ? 1.370 1.897 -7.537 1.00 92.25 94 LEU A C 1
ATOM 777 O O . LEU A 1 94 ? 2.546 1.669 -7.261 1.00 92.25 94 LEU A O 1
ATOM 781 N N . ASN A 1 95 ? 1.013 2.672 -8.563 1.00 91.88 95 ASN A N 1
ATOM 782 C CA . ASN A 1 95 ? 1.963 3.386 -9.422 1.00 91.88 95 ASN A CA 1
ATOM 783 C C . ASN A 1 95 ? 2.075 4.843 -8.967 1.00 91.88 95 ASN A C 1
ATOM 785 O O . ASN A 1 95 ? 1.207 5.666 -9.275 1.00 91.88 95 ASN A O 1
ATOM 789 N N . LEU A 1 96 ? 3.126 5.151 -8.208 1.00 91.88 96 LEU A N 1
ATOM 790 C CA . LEU A 1 96 ? 3.260 6.412 -7.482 1.00 91.88 96 LEU A CA 1
ATOM 791 C C . LEU A 1 96 ? 4.469 7.197 -7.982 1.00 91.88 96 LEU A C 1
ATOM 793 O O . LEU A 1 96 ? 5.585 6.899 -7.599 1.00 91.88 96 LEU A O 1
ATOM 797 N N . ASP A 1 97 ? 4.272 8.222 -8.804 1.00 90.75 97 ASP A N 1
ATOM 798 C CA . ASP A 1 97 ? 5.385 9.103 -9.177 1.00 90.75 97 ASP A CA 1
ATOM 799 C C . ASP A 1 97 ? 5.734 10.051 -8.010 1.00 90.75 97 ASP A C 1
ATOM 801 O O . ASP A 1 97 ? 4.838 10.701 -7.461 1.00 90.75 97 ASP A O 1
ATOM 805 N N . ARG A 1 98 ? 7.020 10.162 -7.641 1.00 89.38 98 ARG A N 1
ATOM 806 C CA . ARG A 1 98 ? 7.485 11.010 -6.520 1.00 89.38 98 ARG A CA 1
ATOM 807 C C . ARG A 1 98 ? 7.189 12.498 -6.702 1.00 89.38 98 ARG A C 1
ATOM 809 O O . ARG A 1 98 ? 7.074 13.216 -5.716 1.00 89.38 98 ARG A O 1
ATOM 816 N N . SER A 1 99 ? 7.033 12.975 -7.938 1.00 90.69 99 SER A N 1
ATOM 817 C CA . SER A 1 99 ? 6.593 14.354 -8.202 1.00 90.69 99 SER A CA 1
ATOM 818 C C . SER A 1 99 ? 5.104 14.570 -7.901 1.00 90.69 99 SER A C 1
ATOM 820 O O . SER A 1 99 ? 4.656 15.702 -7.747 1.00 90.69 99 SER A O 1
ATOM 822 N N . CYS A 1 100 ? 4.324 13.489 -7.826 1.00 91.81 100 CYS A N 1
ATOM 823 C CA . CYS A 1 100 ? 2.869 13.509 -7.683 1.00 91.81 100 CYS A CA 1
ATOM 824 C C . CYS A 1 100 ? 2.379 13.072 -6.297 1.00 91.81 100 CYS A C 1
ATOM 826 O O . CYS A 1 100 ? 1.256 13.422 -5.899 1.00 91.81 100 CYS A O 1
ATOM 828 N N . TYR A 1 101 ? 3.175 12.261 -5.600 1.00 92.62 101 TYR A N 1
ATOM 829 C CA . TYR A 1 101 ? 2.801 11.601 -4.360 1.00 92.62 101 TYR A CA 1
ATOM 830 C C . TYR A 1 101 ? 3.942 11.588 -3.351 1.00 92.62 101 TYR A C 1
ATOM 832 O O . TYR A 1 101 ? 5.095 11.323 -3.682 1.00 92.62 101 TYR A O 1
ATOM 840 N N . ASP A 1 102 ? 3.563 11.768 -2.092 1.00 93.62 102 ASP A N 1
ATOM 841 C CA . ASP A 1 102 ? 4.378 11.381 -0.952 1.00 93.62 102 ASP A CA 1
ATOM 842 C C . ASP A 1 102 ? 4.241 9.860 -0.764 1.00 93.62 102 ASP A C 1
ATOM 844 O O . ASP A 1 102 ? 3.264 9.376 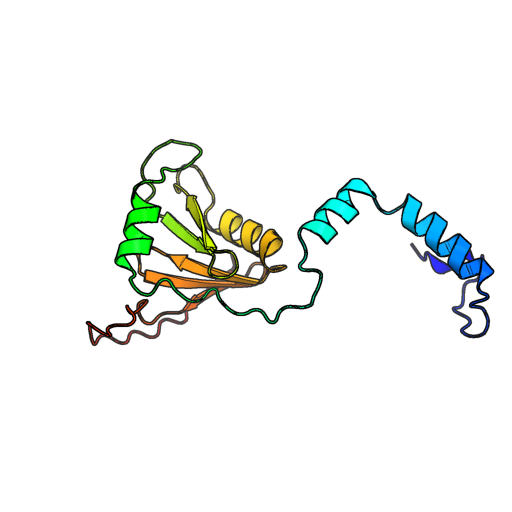-0.184 1.00 93.62 102 ASP A O 1
ATOM 848 N N . VAL A 1 103 ? 5.173 9.107 -1.362 1.00 91.50 103 VAL A N 1
ATOM 849 C CA . VAL A 1 103 ? 5.139 7.634 -1.433 1.00 91.50 103 VAL A CA 1
ATOM 850 C C . VAL A 1 103 ? 4.953 6.993 -0.047 1.00 91.50 103 VAL A C 1
ATOM 852 O O . VAL A 1 103 ? 3.988 6.239 0.096 1.00 91.50 103 VAL A O 1
ATOM 855 N N . PRO A 1 104 ? 5.772 7.318 0.979 1.00 91.75 104 PRO A N 1
ATOM 856 C CA . PRO A 1 104 ? 5.512 6.991 2.382 1.00 91.75 104 PRO A CA 1
ATOM 857 C C . PRO A 1 104 ? 4.053 7.080 2.817 1.00 91.75 104 PRO A C 1
ATOM 859 O O . PRO A 1 104 ? 3.444 6.083 3.208 1.00 91.75 104 PRO A O 1
ATOM 862 N N . LYS A 1 105 ? 3.457 8.269 2.691 1.00 93.19 105 LYS A N 1
ATOM 863 C CA . LYS A 1 105 ? 2.088 8.517 3.148 1.00 93.19 105 LYS A CA 1
ATOM 864 C C . LYS A 1 105 ? 1.071 7.700 2.369 1.00 93.19 105 LYS A C 1
ATOM 866 O O . LYS A 1 105 ? 0.098 7.237 2.956 1.00 93.19 105 LYS A O 1
ATOM 871 N N . CYS A 1 106 ? 1.279 7.501 1.070 1.00 94.50 106 CYS A N 1
ATOM 872 C CA . CYS A 1 106 ? 0.399 6.668 0.255 1.00 94.50 106 CYS A CA 1
ATOM 873 C C . CYS A 1 106 ? 0.444 5.190 0.671 1.00 94.50 106 CYS A C 1
ATOM 875 O O . CYS A 1 106 ? -0.611 4.555 0.733 1.00 94.50 106 CYS A O 1
ATOM 877 N N . LEU A 1 107 ? 1.628 4.652 0.984 1.00 93.94 107 LEU A N 1
ATOM 878 C CA . LEU A 1 107 ? 1.771 3.278 1.475 1.00 93.94 107 LEU A CA 1
ATOM 879 C C . LEU A 1 107 ? 1.127 3.115 2.857 1.00 93.94 107 LEU A C 1
ATOM 881 O O . LEU A 1 107 ? 0.338 2.191 3.047 1.00 93.94 107 LEU A O 1
ATOM 885 N N . THR A 1 108 ? 1.369 4.049 3.780 1.00 94.38 108 THR A N 1
ATOM 886 C CA . THR A 1 108 ? 0.729 4.073 5.106 1.00 94.38 108 THR A CA 1
ATOM 887 C C . THR A 1 108 ? -0.789 4.192 5.014 1.00 94.38 108 THR A C 1
ATOM 889 O O . THR A 1 108 ? -1.516 3.459 5.683 1.00 94.38 108 THR A O 1
ATOM 892 N N . PHE A 1 109 ? -1.296 5.074 4.148 1.00 94.12 109 PHE A N 1
ATOM 893 C CA . PHE A 1 109 ? -2.731 5.216 3.914 1.00 94.12 109 PHE A CA 1
ATOM 894 C C . PHE A 1 109 ? -3.339 3.908 3.399 1.00 94.12 109 PHE A C 1
ATOM 896 O O . PHE A 1 109 ? -4.352 3.449 3.920 1.00 94.12 109 PHE A O 1
ATOM 903 N N . HIS A 1 110 ? -2.694 3.260 2.426 1.00 93.19 110 HIS A N 1
ATOM 904 C CA . HIS A 1 110 ? -3.160 1.969 1.935 1.00 93.19 110 HIS A CA 1
ATOM 905 C C . HIS A 1 110 ? -3.096 0.875 3.009 1.00 93.19 110 HIS A C 1
ATOM 907 O O . HIS A 1 110 ? -4.020 0.072 3.096 1.00 93.19 110 HIS A O 1
ATOM 913 N N . ALA A 1 111 ? -2.044 0.835 3.832 1.00 91.69 111 ALA A N 1
ATOM 914 C CA . ALA A 1 111 ? -1.917 -0.131 4.922 1.00 91.69 111 ALA A CA 1
ATOM 915 C C . ALA A 1 111 ? -3.051 0.017 5.950 1.00 91.69 111 ALA A C 1
ATOM 917 O O . ALA A 1 111 ? -3.614 -0.986 6.388 1.00 91.69 111 ALA A O 1
ATOM 918 N N . ASN A 1 112 ? -3.439 1.253 6.280 1.00 90.19 112 ASN A N 1
ATOM 919 C CA . ASN A 1 112 ? -4.598 1.532 7.131 1.00 90.19 112 ASN A CA 1
ATOM 920 C C . ASN A 1 112 ? -5.902 1.007 6.516 1.00 90.19 112 ASN A C 1
ATOM 922 O O . ASN A 1 112 ? -6.651 0.310 7.192 1.00 90.19 112 ASN A O 1
ATOM 926 N N . GLU A 1 113 ? -6.135 1.269 5.229 1.00 89.00 113 GLU A N 1
ATOM 927 C CA . GLU A 1 113 ? -7.359 0.849 4.532 1.00 89.00 113 GLU A CA 1
ATOM 928 C C . GLU A 1 113 ? -7.434 -0.669 4.284 1.00 89.00 113 GLU A C 1
ATOM 930 O O . GLU A 1 113 ? -8.515 -1.250 4.307 1.00 89.00 113 GLU A O 1
ATOM 935 N N . CYS A 1 114 ? -6.300 -1.315 3.996 1.00 87.06 114 CYS A N 1
ATOM 936 C CA . CYS A 1 114 ? -6.251 -2.708 3.544 1.00 87.06 114 CYS A CA 1
ATOM 937 C C . CYS A 1 114 ? -5.993 -3.715 4.671 1.00 87.06 114 CYS A C 1
ATOM 939 O O . CYS A 1 114 ? -6.468 -4.847 4.598 1.00 87.06 114 CYS A O 1
ATOM 941 N N . GLY A 1 115 ? -5.191 -3.345 5.669 1.00 84.75 115 GLY A N 1
ATOM 942 C CA . GLY A 1 115 ? -4.690 -4.268 6.689 1.00 84.75 115 GLY A CA 1
ATOM 943 C C . GLY A 1 115 ? -4.690 -3.680 8.095 1.00 84.75 115 GLY A C 1
ATOM 944 O O . GLY A 1 115 ? -3.924 -4.129 8.944 1.00 84.75 115 GLY A O 1
ATOM 945 N N . ASN A 1 116 ? -5.536 -2.672 8.343 1.00 85.62 116 ASN A N 1
ATOM 946 C CA . ASN A 1 116 ? -5.683 -2.008 9.641 1.00 85.62 116 ASN A CA 1
ATOM 947 C C . ASN A 1 116 ? -4.344 -1.501 10.211 1.00 85.62 116 ASN A C 1
ATOM 949 O O . ASN A 1 116 ? -4.012 -1.694 11.380 1.00 85.62 116 ASN A O 1
ATOM 953 N N . GLY A 1 117 ? -3.544 -0.899 9.335 1.00 86.12 117 GLY A N 1
ATOM 954 C CA . GLY A 1 117 ? -2.251 -0.305 9.656 1.00 86.12 117 GLY A CA 1
ATOM 955 C C . GLY A 1 117 ? -1.067 -1.218 9.375 1.00 86.12 117 GLY A C 1
ATOM 956 O O . GLY A 1 117 ? 0.052 -0.726 9.357 1.00 86.12 117 GLY A O 1
ATOM 957 N N . ALA A 1 118 ? -1.274 -2.504 9.086 1.00 89.94 118 ALA A N 1
ATOM 958 C CA . ALA A 1 118 ? -0.202 -3.421 8.713 1.00 89.94 118 ALA A CA 1
ATOM 959 C C . ALA A 1 118 ? -0.330 -3.855 7.247 1.00 89.94 118 ALA A C 1
ATOM 961 O O . ALA A 1 118 ? -1.372 -4.361 6.841 1.00 89.94 118 ALA A O 1
ATOM 962 N N . ALA A 1 119 ? 0.725 -3.705 6.446 1.00 90.56 119 ALA A N 1
ATOM 963 C CA . ALA A 1 119 ? 0.764 -4.250 5.089 1.00 90.56 119 ALA A CA 1
ATOM 964 C C . ALA A 1 119 ? 2.188 -4.554 4.621 1.00 90.56 119 ALA A C 1
ATOM 966 O O . ALA A 1 119 ? 3.138 -3.874 4.999 1.00 90.56 119 ALA A O 1
ATOM 967 N N . CYS A 1 120 ? 2.317 -5.553 3.749 1.00 90.44 120 CYS A N 1
ATOM 968 C CA . CYS A 1 120 ? 3.556 -5.847 3.036 1.00 90.44 120 CYS A CA 1
ATOM 969 C C . CYS A 1 120 ? 3.411 -5.427 1.573 1.00 90.44 120 CYS A C 1
ATOM 971 O O . CYS A 1 120 ? 2.400 -5.726 0.936 1.00 90.44 120 CYS A O 1
ATOM 973 N N . PHE A 1 121 ? 4.434 -4.780 1.031 1.00 91.06 121 PHE A N 1
ATOM 974 C CA . PHE A 1 121 ? 4.483 -4.318 -0.347 1.00 91.06 121 PHE A CA 1
ATOM 975 C C . PHE A 1 121 ? 5.706 -4.886 -1.050 1.00 91.06 121 PHE A C 1
ATOM 977 O O . PHE A 1 121 ? 6.808 -4.801 -0.522 1.00 91.06 121 PHE A O 1
ATOM 984 N N . LEU A 1 122 ? 5.539 -5.405 -2.260 1.00 89.38 122 LEU A N 1
ATOM 985 C CA . LEU A 1 122 ? 6.657 -5.678 -3.155 1.00 89.38 122 LEU A CA 1
ATOM 986 C C . LEU A 1 122 ? 6.962 -4.409 -3.951 1.00 89.38 122 LEU A C 1
ATOM 988 O O . LEU A 1 122 ? 6.126 -3.964 -4.736 1.00 89.38 122 LEU A O 1
ATOM 992 N N . SER A 1 123 ? 8.152 -3.841 -3.769 1.00 89.88 123 SER A N 1
ATOM 993 C CA . SER A 1 123 ? 8.697 -2.848 -4.694 1.00 89.88 123 SER A CA 1
ATOM 994 C C . SER A 1 123 ? 9.093 -3.564 -5.975 1.00 89.88 123 SER A C 1
ATOM 996 O O . SER A 1 123 ? 10.016 -4.378 -5.975 1.00 89.88 123 SER A O 1
ATOM 998 N N . VAL A 1 124 ? 8.406 -3.273 -7.076 1.00 87.38 124 VAL A N 1
ATOM 999 C CA . VAL A 1 124 ? 8.676 -3.944 -8.349 1.00 87.38 124 VAL A CA 1
ATOM 1000 C C . VAL A 1 124 ? 10.083 -3.589 -8.815 1.00 87.38 124 VAL A C 1
ATOM 1002 O O . VAL A 1 124 ? 10.856 -4.490 -9.109 1.00 87.38 124 VAL A O 1
ATOM 1005 N N . ALA A 1 125 ? 10.469 -2.312 -8.794 1.00 83.12 125 ALA A N 1
ATOM 1006 C CA . ALA A 1 125 ? 11.764 -1.867 -9.311 1.00 83.12 125 ALA A CA 1
ATOM 1007 C C . ALA A 1 125 ? 12.969 -2.478 -8.574 1.00 83.12 125 ALA A C 1
ATOM 1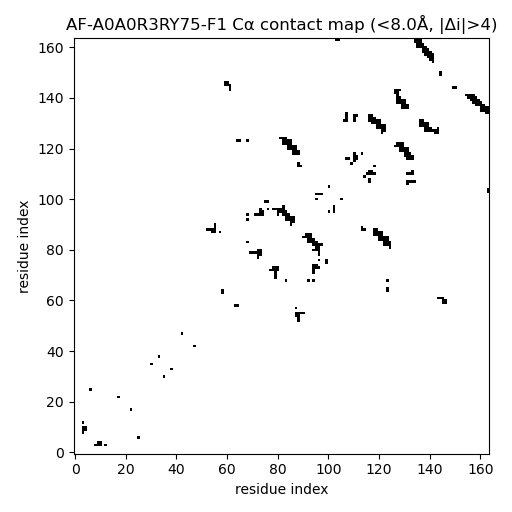009 O O . ALA A 1 125 ? 13.946 -2.855 -9.214 1.00 83.12 125 ALA A O 1
ATOM 1010 N N . SER A 1 126 ? 12.900 -2.591 -7.244 1.00 83.44 126 SER A N 1
ATOM 1011 C CA . SER A 1 126 ? 14.011 -3.110 -6.430 1.00 83.44 126 SER A CA 1
ATOM 1012 C C . SER A 1 126 ? 13.852 -4.571 -6.010 1.00 83.44 126 SER A C 1
ATOM 1014 O O . SER A 1 126 ? 14.778 -5.135 -5.437 1.00 83.44 126 SER A O 1
ATOM 1016 N N . ARG A 1 127 ? 12.694 -5.191 -6.274 1.00 83.19 127 ARG A N 1
ATOM 1017 C CA . ARG A 1 127 ? 12.323 -6.546 -5.818 1.00 83.19 127 ARG A CA 1
ATOM 1018 C C . ARG A 1 127 ? 12.412 -6.746 -4.300 1.00 83.19 127 ARG A C 1
ATOM 1020 O O . ARG A 1 127 ? 12.532 -7.877 -3.835 1.00 83.19 127 ARG A O 1
ATOM 1027 N N . LEU A 1 128 ? 12.370 -5.653 -3.538 1.00 84.50 128 LEU A N 1
ATOM 1028 C CA . LEU A 1 128 ? 12.415 -5.658 -2.077 1.00 84.50 128 LEU A CA 1
ATOM 1029 C C . LEU A 1 128 ? 11.005 -5.694 -1.499 1.00 84.50 128 LEU A C 1
ATOM 1031 O O . LEU A 1 128 ? 10.081 -5.106 -2.071 1.00 84.50 128 LEU A O 1
ATOM 1035 N N . ILE A 1 129 ? 10.862 -6.318 -0.332 1.00 86.44 129 ILE A N 1
ATOM 1036 C CA . ILE A 1 129 ? 9.627 -6.252 0.442 1.00 86.44 129 ILE A CA 1
ATOM 1037 C C . ILE A 1 129 ? 9.721 -5.070 1.404 1.00 86.44 129 ILE A C 1
ATOM 1039 O O . ILE A 1 129 ? 10.709 -4.881 2.105 1.00 86.44 129 ILE A O 1
ATOM 1043 N N . ILE A 1 130 ? 8.674 -4.263 1.444 1.00 90.38 130 ILE A N 1
ATOM 1044 C CA . ILE A 1 130 ? 8.510 -3.168 2.389 1.00 90.38 130 ILE A CA 1
ATOM 1045 C C . ILE A 1 130 ? 7.366 -3.551 3.313 1.00 90.38 130 ILE A C 1
ATOM 1047 O O . ILE A 1 130 ? 6.242 -3.769 2.869 1.00 90.38 130 ILE A O 1
ATOM 1051 N N . ILE A 1 131 ? 7.655 -3.639 4.600 1.00 90.25 131 ILE A N 1
ATOM 1052 C CA . ILE A 1 131 ? 6.684 -3.877 5.656 1.00 90.25 131 ILE A CA 1
ATOM 1053 C C . ILE A 1 131 ? 6.315 -2.517 6.233 1.00 90.25 131 ILE A C 1
ATOM 1055 O O . ILE A 1 131 ? 7.182 -1.767 6.670 1.00 90.25 131 ILE A O 1
ATOM 1059 N N . VAL A 1 132 ? 5.030 -2.196 6.232 1.00 92.31 132 VAL A N 1
ATOM 1060 C CA . VAL A 1 132 ? 4.482 -0.986 6.843 1.00 92.31 132 VAL A 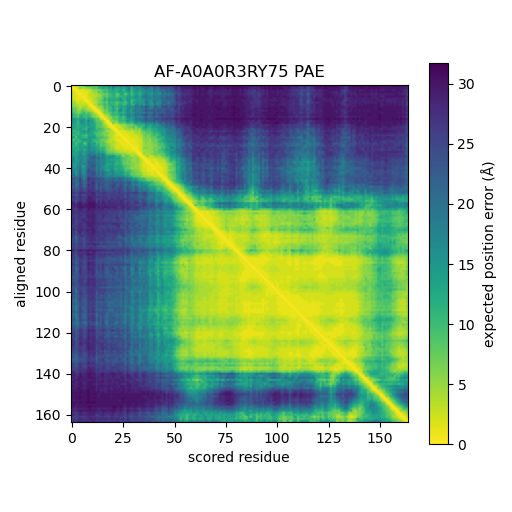CA 1
ATOM 1061 C C . VAL A 1 132 ? 3.655 -1.396 8.047 1.00 92.31 132 VAL A C 1
ATOM 1063 O O . VAL A 1 132 ? 2.804 -2.278 7.935 1.00 92.31 132 VAL A O 1
ATOM 1066 N N . LEU A 1 133 ? 3.912 -0.758 9.186 1.00 89.88 133 LEU A N 1
ATOM 1067 C CA . LEU A 1 133 ? 3.153 -0.911 10.420 1.00 89.88 133 LEU A CA 1
ATOM 1068 C C . LEU A 1 133 ? 2.867 0.469 11.018 1.00 89.88 133 LEU A C 1
ATOM 1070 O O . LEU A 1 133 ? 3.722 1.082 11.658 1.00 89.88 133 LEU A O 1
ATOM 1074 N N . SER A 1 134 ? 1.649 0.961 10.826 1.00 86.31 134 SER A N 1
ATOM 1075 C CA . SER A 1 134 ? 1.230 2.313 11.183 1.00 86.31 134 SER A CA 1
ATOM 1076 C C . SER A 1 134 ? 2.160 3.349 10.536 1.00 86.31 134 SER A C 1
ATOM 1078 O O . SER A 1 134 ? 2.157 3.502 9.321 1.00 86.31 134 SER A O 1
ATOM 1080 N N . GLN A 1 135 ? 2.974 4.052 11.324 1.00 85.44 135 GLN A N 1
ATOM 1081 C CA . GLN A 1 135 ? 3.946 5.038 10.833 1.00 85.44 135 GLN A CA 1
ATOM 1082 C C . GLN A 1 135 ? 5.361 4.462 10.698 1.00 85.44 135 GLN A C 1
ATOM 1084 O O . GLN A 1 135 ? 6.292 5.176 10.343 1.00 85.44 135 GLN A O 1
ATOM 1089 N N . LEU A 1 136 ? 5.541 3.177 10.995 1.00 87.00 136 LEU A N 1
ATOM 1090 C CA . LEU A 1 136 ? 6.817 2.491 10.875 1.00 87.00 136 LEU A CA 1
ATOM 1091 C C . LEU A 1 136 ? 6.908 1.815 9.509 1.00 87.00 136 LEU A C 1
ATOM 1093 O O . LEU A 1 136 ? 5.948 1.210 9.030 1.00 87.00 136 LEU A O 1
ATOM 1097 N N . GLY A 1 137 ? 8.083 1.898 8.908 1.00 87.12 137 GLY A N 1
ATOM 1098 C CA . GLY A 1 137 ? 8.477 1.149 7.732 1.00 87.12 137 GLY A CA 1
ATOM 1099 C C . GLY A 1 137 ? 9.674 0.268 8.063 1.00 87.12 137 GLY A C 1
ATOM 1100 O O . GLY A 1 137 ? 10.575 0.662 8.801 1.00 87.12 137 GLY A O 1
ATOM 1101 N N . ALA A 1 138 ? 9.699 -0.934 7.512 1.00 87.44 138 ALA A N 1
ATOM 1102 C CA . ALA A 1 138 ? 10.888 -1.759 7.469 1.00 87.44 138 ALA A CA 1
ATOM 1103 C C . ALA A 1 138 ? 11.075 -2.273 6.048 1.00 87.44 138 ALA A C 1
ATOM 1105 O O . ALA A 1 138 ? 10.128 -2.737 5.418 1.00 87.44 138 ALA A O 1
ATOM 1106 N N . ILE A 1 139 ? 12.295 -2.208 5.535 1.00 84.19 139 ILE A N 1
ATOM 1107 C CA . ILE A 1 139 ? 12.652 -2.970 4.342 1.00 84.19 139 ILE A CA 1
ATOM 1108 C C . I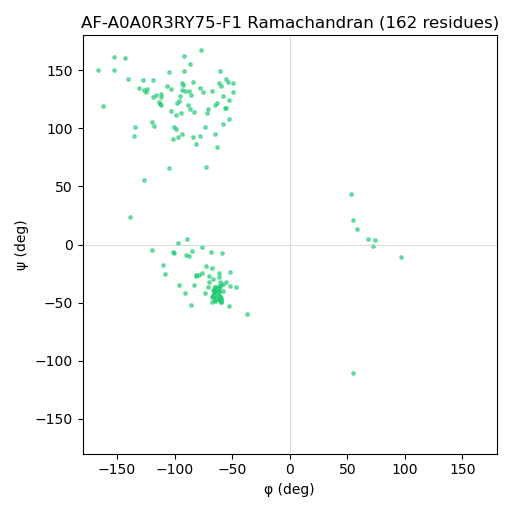LE A 1 139 ? 13.067 -4.356 4.816 1.00 84.19 139 ILE A C 1
ATOM 1110 O O . ILE A 1 139 ? 13.879 -4.489 5.728 1.00 84.19 139 ILE A O 1
ATOM 1114 N N . TRP A 1 140 ? 12.477 -5.373 4.206 1.00 77.94 140 TRP A N 1
ATOM 1115 C CA . TRP A 1 140 ? 12.861 -6.762 4.350 1.00 77.94 140 TRP A CA 1
ATOM 1116 C C . TRP A 1 140 ? 13.342 -7.262 2.992 1.00 77.94 140 TRP A C 1
ATOM 1118 O O . TRP A 1 140 ? 12.657 -7.099 1.978 1.00 77.94 140 TRP A O 1
ATOM 1128 N N . GLY A 1 141 ? 14.521 -7.875 2.949 1.00 63.88 141 GLY A N 1
ATOM 1129 C CA . GLY A 1 141 ? 15.012 -8.423 1.694 1.00 63.88 141 GLY A CA 1
ATOM 1130 C C . GLY A 1 141 ? 16.128 -9.441 1.841 1.00 63.88 141 GLY A C 1
ATOM 1131 O O . GLY A 1 141 ? 17.216 -9.112 2.303 1.00 63.88 141 GLY A O 1
ATOM 1132 N N . HIS A 1 142 ? 15.843 -10.654 1.363 1.00 57.59 142 HIS A N 1
ATOM 1133 C CA . HIS A 1 142 ? 16.458 -11.151 0.128 1.00 57.59 142 HIS A CA 1
ATOM 1134 C C . HIS A 1 142 ? 15.548 -10.796 -1.066 1.00 57.59 142 HIS A C 1
ATOM 1136 O O . HIS A 1 142 ? 14.382 -10.456 -0.859 1.00 57.59 142 HIS A O 1
ATOM 1142 N N . LEU A 1 143 ? 16.073 -10.827 -2.296 1.00 60.00 143 LEU A N 1
ATOM 1143 C CA . LEU A 1 143 ? 15.306 -10.559 -3.523 1.00 60.00 143 LEU A CA 1
ATOM 1144 C C . LEU A 1 143 ? 14.082 -11.489 -3.619 1.00 60.00 143 LEU A C 1
ATOM 1146 O O . LEU A 1 143 ? 14.171 -12.659 -3.257 1.00 60.00 143 LEU A O 1
ATOM 1150 N N . TYR A 1 144 ? 12.947 -10.993 -4.122 1.00 62.66 144 TYR A N 1
ATOM 1151 C CA . TYR A 1 144 ? 11.817 -11.855 -4.496 1.00 62.66 144 TYR A CA 1
ATOM 1152 C C . TYR A 1 144 ? 12.284 -12.911 -5.516 1.00 62.66 144 TYR A C 1
ATOM 1154 O O . TYR A 1 144 ? 12.722 -12.546 -6.610 1.00 62.66 144 TYR A O 1
ATOM 1162 N N . PHE A 1 145 ? 12.201 -14.195 -5.155 1.00 59.22 145 PHE A N 1
ATOM 1163 C CA . PHE A 1 145 ? 12.582 -15.318 -6.015 1.00 59.22 145 PHE A CA 1
ATOM 1164 C C . PHE A 1 145 ? 11.370 -15.838 -6.797 1.00 59.22 145 PHE A C 1
ATOM 1166 O O . PHE A 1 145 ? 10.279 -15.972 -6.245 1.00 59.22 145 PHE A O 1
ATOM 1173 N N . ASP A 1 146 ? 11.580 -16.130 -8.081 1.00 58.81 146 ASP A N 1
ATOM 1174 C CA . ASP A 1 146 ? 10.668 -16.951 -8.882 1.00 58.81 146 ASP A CA 1
ATOM 1175 C C . ASP A 1 146 ? 10.560 -18.352 -8.245 1.00 58.81 146 ASP A C 1
ATOM 1177 O O . ASP A 1 146 ? 11.522 -18.834 -7.636 1.00 58.81 146 ASP A O 1
ATOM 1181 N N . ALA A 1 147 ? 9.406 -19.006 -8.385 1.00 56.44 147 ALA A N 1
ATOM 1182 C CA . ALA A 1 147 ? 9.183 -20.385 -7.950 1.00 56.44 147 ALA A CA 1
ATOM 1183 C C . ALA A 1 147 ? 10.248 -21.365 -8.490 1.00 56.44 147 ALA A C 1
ATOM 1185 O O . ALA A 1 147 ? 10.502 -22.393 -7.861 1.00 56.44 147 ALA A O 1
ATOM 1186 N N . ASP A 1 148 ? 10.902 -21.015 -9.603 1.00 57.38 148 ASP A N 1
ATOM 1187 C CA . ASP A 1 148 ? 11.933 -21.819 -10.263 1.00 57.38 148 ASP A CA 1
ATOM 1188 C C . ASP A 1 148 ? 13.378 -21.567 -9.771 1.00 57.38 148 ASP A C 1
ATOM 1190 O O . ASP A 1 148 ? 14.317 -22.152 -10.305 1.00 57.38 148 ASP A O 1
ATOM 1194 N N . GLY A 1 149 ? 13.599 -20.730 -8.747 1.00 55.50 149 GLY A N 1
ATOM 1195 C CA . GLY A 1 149 ? 14.875 -20.673 -8.006 1.00 55.50 149 GLY A CA 1
ATOM 1196 C C . GLY A 1 149 ? 16.116 -20.145 -8.754 1.00 55.50 149 GLY A C 1
ATOM 1197 O O . GLY A 1 149 ? 17.200 -20.127 -8.175 1.00 55.50 149 GLY A O 1
ATOM 1198 N N . ASN A 1 150 ? 15.986 -19.676 -9.996 1.00 49.44 150 ASN A N 1
ATOM 1199 C CA . ASN A 1 150 ? 17.090 -19.123 -10.794 1.00 49.44 150 ASN A CA 1
ATOM 1200 C C . ASN A 1 150 ? 17.077 -17.579 -10.697 1.00 49.44 150 ASN A C 1
ATOM 1202 O O . ASN A 1 150 ? 16.077 -16.982 -11.084 1.00 49.44 150 ASN A O 1
ATOM 1206 N N . GLU A 1 151 ? 18.053 -16.778 -10.257 1.00 53.72 151 GLU A N 1
ATOM 1207 C CA . GLU A 1 151 ? 19.342 -16.830 -9.531 1.00 53.72 151 GLU A CA 1
ATOM 1208 C C . GLU A 1 151 ? 19.464 -15.418 -8.851 1.00 53.72 151 GLU A C 1
ATOM 1210 O O . GLU A 1 151 ? 18.728 -14.505 -9.234 1.00 53.72 151 GLU A O 1
ATOM 1215 N N . VAL A 1 152 ? 20.263 -15.091 -7.818 1.00 47.34 152 VAL A N 1
ATOM 1216 C CA . VAL A 1 152 ? 21.740 -15.081 -7.692 1.00 47.34 152 VAL A CA 1
ATOM 1217 C C . VAL A 1 152 ? 22.140 -14.956 -6.201 1.00 47.34 152 VAL A C 1
ATOM 1219 O O . VAL A 1 152 ? 21.438 -14.346 -5.394 1.00 47.34 152 VAL A O 1
ATOM 1222 N N . HIS A 1 153 ? 23.301 -15.529 -5.874 1.00 49.50 153 HIS A N 1
ATOM 1223 C CA . HIS A 1 153 ? 23.966 -15.640 -4.571 1.00 49.50 153 HIS A CA 1
ATOM 1224 C C . HIS A 1 153 ? 24.586 -14.326 -4.042 1.00 49.50 153 HIS A C 1
ATOM 1226 O O . HIS A 1 153 ? 25.801 -14.246 -3.894 1.00 49.50 153 HIS A O 1
ATOM 1232 N N . ASP A 1 154 ? 23.786 -13.317 -3.700 1.00 46.50 154 ASP A N 1
ATOM 1233 C CA . ASP A 1 154 ? 24.283 -12.220 -2.852 1.00 46.50 154 ASP A CA 1
ATOM 1234 C C . ASP A 1 154 ? 23.264 -11.868 -1.766 1.00 46.50 154 ASP A C 1
ATOM 1236 O O . ASP A 1 154 ? 22.298 -11.121 -1.938 1.00 46.50 154 ASP A O 1
ATOM 1240 N N . PHE A 1 155 ? 23.467 -12.497 -0.613 1.00 46.47 155 PHE A N 1
ATOM 1241 C CA . PHE A 1 155 ? 22.637 -12.356 0.569 1.00 46.47 155 PHE A CA 1
ATOM 1242 C C . PHE A 1 155 ? 23.028 -11.083 1.331 1.00 46.47 155 PHE A C 1
ATOM 1244 O O . PHE A 1 155 ? 23.799 -11.140 2.284 1.00 46.47 155 PHE A O 1
ATOM 1251 N N . MET A 1 156 ? 22.459 -9.931 0.969 1.00 45.59 156 MET A N 1
ATOM 1252 C CA . MET A 1 156 ? 22.438 -8.783 1.881 1.00 45.59 156 MET A CA 1
ATOM 1253 C C . MET A 1 156 ? 21.090 -8.753 2.607 1.00 45.59 156 MET A C 1
ATOM 1255 O O . MET A 1 156 ? 20.121 -8.196 2.099 1.00 45.59 156 MET A O 1
ATOM 1259 N N . LEU A 1 157 ? 21.023 -9.380 3.789 1.00 50.75 157 LEU A N 1
ATOM 1260 C CA . LEU A 1 157 ? 19.920 -9.168 4.732 1.00 50.75 157 LEU A CA 1
ATOM 1261 C C . LEU A 1 157 ? 19.974 -7.713 5.201 1.00 50.75 157 LEU A C 1
ATOM 1263 O O . LEU A 1 157 ? 20.708 -7.377 6.130 1.00 50.75 157 LEU A O 1
ATOM 1267 N N . VAL A 1 158 ? 19.208 -6.842 4.554 1.00 56.19 158 VAL A N 1
ATOM 1268 C CA . VAL A 1 158 ? 19.038 -5.461 5.005 1.00 56.19 158 VAL A CA 1
ATOM 1269 C C . VAL A 1 158 ? 17.705 -5.376 5.728 1.00 56.19 158 VAL A C 1
ATOM 1271 O O . VAL A 1 158 ? 16.659 -5.306 5.091 1.00 56.19 158 VAL A O 1
ATOM 1274 N N . LEU A 1 159 ? 17.744 -5.386 7.062 1.00 61.78 159 LEU A N 1
ATOM 1275 C CA . LEU A 1 159 ? 16.636 -4.897 7.876 1.00 61.78 159 LEU A CA 1
ATOM 1276 C C . LEU A 1 159 ? 16.919 -3.432 8.204 1.00 61.78 159 LEU A C 1
ATOM 1278 O O . LEU A 1 159 ? 17.641 -3.124 9.151 1.00 61.78 159 LEU A O 1
ATOM 1282 N N . MET A 1 160 ? 16.363 -2.524 7.407 1.00 67.88 160 MET A N 1
ATOM 1283 C CA . MET A 1 160 ? 16.359 -1.098 7.730 1.00 67.88 160 MET A CA 1
ATOM 1284 C C . MET A 1 160 ? 14.980 -0.717 8.237 1.00 67.88 160 MET A C 1
ATOM 1286 O O . MET A 1 160 ? 14.014 -0.776 7.478 1.00 67.88 160 MET A O 1
ATOM 1290 N N . ILE A 1 161 ? 14.908 -0.328 9.509 1.00 75.06 161 ILE A N 1
ATOM 1291 C CA . ILE A 1 161 ? 13.705 0.219 10.139 1.00 75.06 161 ILE A CA 1
ATOM 1292 C C . ILE A 1 161 ? 13.772 1.741 10.045 1.00 75.06 161 ILE A C 1
ATOM 1294 O O . ILE A 1 161 ? 14.798 2.345 10.355 1.00 75.06 161 ILE A O 1
ATOM 1298 N N . PHE A 1 162 ? 12.677 2.356 9.627 1.00 79.19 162 PHE A N 1
ATOM 1299 C CA . PHE A 1 162 ? 12.529 3.799 9.515 1.00 79.19 162 PHE A CA 1
ATOM 1300 C C . PHE A 1 162 ? 11.113 4.219 9.915 1.00 79.19 162 PHE A C 1
ATOM 1302 O O . PHE A 1 162 ? 10.181 3.421 9.952 1.00 79.19 162 PHE A O 1
ATOM 1309 N N . THR A 1 163 ? 10.958 5.491 10.245 1.00 74.00 163 THR A N 1
ATOM 1310 C CA . THR A 1 163 ? 9.670 6.142 10.504 1.00 74.00 163 THR A CA 1
ATOM 1311 C C . THR A 1 163 ? 9.291 6.979 9.290 1.00 74.00 163 THR A C 1
ATOM 1313 O O . THR A 1 163 ? 10.146 7.689 8.756 1.00 74.00 163 THR A O 1
ATOM 1316 N N . PHE A 1 164 ? 8.037 6.869 8.857 1.00 64.38 164 PHE A N 1
ATOM 1317 C CA . PHE A 1 164 ? 7.445 7.683 7.796 1.00 64.38 164 PHE A CA 1
ATOM 1318 C C . PHE A 1 164 ? 7.056 9.084 8.272 1.00 64.38 164 PHE A C 1
ATOM 1320 O O . PHE A 1 164 ? 6.718 9.235 9.469 1.00 64.38 164 PHE A O 1
#

InterPro domains:
  IPR039164 E3 ubiquitin-protein ligase UBR1-like [PTHR21497] (22-151)
  IPR044046 E3 u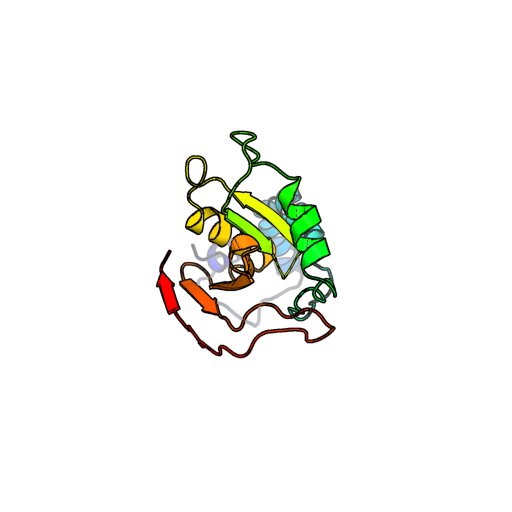biquitin-protein ligase UBR-like, C-terminal [PF18995] (50-148)

Secondary structure (DSSP, 8-state):
--HHHHHHS-SS--TT---HHHHHHHHHHHHHHS-HHHHHHHHHHS-SS----PPPPPPS-HHHHHHHHHT---TTT-SPPS-EEEETTT--EEE--TTT--HHHHHHHHHHHHHTTEEEEEETTT--EEEEETTEEEEE-SPPPPTT-----------EEEE-

Sequence (164 aa):
MNIYKLLTGEDKLSLQLIPVVHIEKWVDEVMLLINTEGFLKRVRMEPLTWRRFTLVEPLKNYAEIFLQCCYQPCQKCQKKSTDQYVCLLCGRILNLDRSCYDVPKCLTFHANECGNGAACFLSVASRLIIIVLSQLGAIWGHLYFDADGNEVHDFMLVLMIFTF

Radius of gyration: 22.69 Å; Cα contacts (8 Å, |Δi|>4): 213; chains: 1; bounding box: 60×36×57 Å

Mean predicted aligned error: 15.18 Å

Nearest PDB structures (foldseek):
  6tbm-assembly1_Q  TM=6.031E-01  e=3.592E-01  Komagataella phaffii GS115
  2jw1-assembly1_A  TM=5.533E-01  e=1.563E+00  Shigella flexneri
  3pih-assembly1_A  TM=4.532E-01  e=2.712E+00  Thermotoga maritima
  7nd1-assembly1_A  TM=3.639E-01  e=1.563E+00  Homo sapiens

pLDDT: mean 73.45, std 15.32, range [45.59, 94.5]

Organism: NCBI:txid1147741